Protein AF-A0A7S2TCV5-F1 (afdb_monomer_lite)

Sequence (121 aa):
YYITFEDLQPPTNDQDFLMKNNCEAPGGVCWKTAYGDLFLSWYQEMLVRHASNVAKKGAAMSQKLEARLRGKIAGIHWKHTTNGGPLAAMAAGYYYQNYQPIVSAFKANNLGLTFTCLEMF

pLDDT: mean 88.79, std 11.1, range [49.66, 98.38]

Foldseek 3Di:
DDQDPVNQDDDPDLCLQQPALCDPDDVSHNLPDPSNVVRLVVLLVVLLVVLLVVLVVCVVVCVVVVHAAADEDEDLPPCQPDPRHSSSCSVVSCNNVPCPSNVVSCVVSVHHYDYDDPVPD

Organism: Prorocentrum micans (NCBI:txid2945)

InterPro domains:
  IPR001554 Glycoside hydrolase, family 14 [PF01373] (14-120)
  IPR001554 Glycoside hydrolase, family 14 [PR00750] (31-50)
  IPR001554 Glycoside hydrolase, family 14 [PR00750] (67-83)
  IPR001554 Glycoside hydrolase, family 14 [PR00750] (85-96)
  IPR001554 Glycoside hydrolase, family 14 [PR00750] (99-121)
  IPR001554 Glycoside hydrolase, family 14 [PTHR31352] (30-120)
  IPR017853 Glycoside hydrolase superfamily [SSF51445] (27-120)

Radius of gyration: 17.5 Å; chains: 1; bounding box: 51×18×51 Å

Secondary structure (DSSP, 8-state):
-PPPSTT----S-HHHHHH---SSSTTS-GGGSHHHHHHHHHHHHHHHHHHHHHHHHHHHHHHHTT---EEEE----TTSSBTTBSHHHHHTT-GGG--HHHHHHHHHTT-EEEE--TT--

Structure (mmCIF, N/CA/C/O backbone):
data_AF-A0A7S2TCV5-F1
#
_entry.id   AF-A0A7S2TCV5-F1
#
loop_
_atom_site.group_PDB
_atom_site.id
_atom_site.type_symbol
_atom_site.label_atom_id
_atom_site.label_alt_id
_atom_site.label_comp_id
_atom_site.label_asym_id
_atom_site.label_entity_id
_atom_site.label_seq_id
_atom_site.pdbx_PDB_ins_code
_atom_site.Cartn_x
_atom_site.Cartn_y
_atom_site.Cartn_z
_atom_site.occupancy
_atom_site.B_iso_or_equiv
_atom_site.auth_seq_id
_atom_site.auth_comp_id
_atom_site.auth_asym_id
_atom_site.auth_atom_id
_atom_site.pdbx_PDB_model_num
ATOM 1 N N . TYR A 1 1 ? 29.387 -3.969 -15.793 1.00 55.59 1 TYR A N 1
ATOM 2 C CA . TYR A 1 1 ? 29.117 -2.902 -14.813 1.00 55.59 1 TYR A CA 1
ATOM 3 C C . TYR A 1 1 ? 28.267 -3.508 -13.712 1.00 55.59 1 TYR A C 1
ATOM 5 O O . TYR A 1 1 ? 27.304 -4.184 -14.047 1.00 55.59 1 TYR A O 1
ATOM 13 N N . TYR A 1 2 ? 28.654 -3.353 -12.445 1.00 66.56 2 TYR A N 1
ATOM 14 C CA . TYR A 1 2 ? 27.835 -3.768 -11.301 1.00 66.56 2 TYR A CA 1
ATOM 15 C C . TYR A 1 2 ? 27.128 -2.529 -10.751 1.00 66.56 2 TYR A C 1
ATOM 17 O O . TYR A 1 2 ? 27.747 -1.471 -10.692 1.00 66.56 2 TYR A O 1
ATOM 25 N N . ILE A 1 3 ? 25.850 -2.666 -10.409 1.00 72.56 3 ILE A N 1
ATOM 26 C CA . ILE A 1 3 ? 25.027 -1.609 -9.808 1.00 72.56 3 ILE A CA 1
ATOM 27 C C . ILE A 1 3 ? 25.276 -1.653 -8.294 1.00 72.56 3 ILE A C 1
ATOM 29 O O . ILE A 1 3 ? 25.215 -2.746 -7.721 1.00 72.56 3 ILE A O 1
ATOM 33 N N . THR A 1 4 ? 25.576 -0.523 -7.645 1.00 82.69 4 THR A N 1
ATOM 34 C CA . THR A 1 4 ? 25.680 -0.458 -6.175 1.00 82.69 4 THR A CA 1
ATOM 35 C C . THR A 1 4 ? 24.359 -0.024 -5.542 1.00 82.69 4 THR A C 1
ATOM 37 O O . THR A 1 4 ? 23.405 0.342 -6.227 1.00 82.69 4 THR A O 1
ATOM 40 N N . PHE A 1 5 ? 24.264 -0.096 -4.212 1.00 81.06 5 PHE A N 1
ATOM 41 C CA . PHE A 1 5 ? 23.054 0.332 -3.510 1.00 81.06 5 PHE A CA 1
ATOM 42 C C . PHE A 1 5 ? 22.814 1.842 -3.653 1.00 81.06 5 PHE A C 1
ATOM 44 O O . PHE A 1 5 ? 21.673 2.277 -3.754 1.00 81.06 5 PHE A O 1
ATOM 51 N N . GLU A 1 6 ? 23.880 2.637 -3.714 1.00 87.00 6 GLU A N 1
ATOM 52 C CA . GLU A 1 6 ? 23.829 4.092 -3.887 1.00 87.00 6 GLU A CA 1
ATOM 53 C C . GLU A 1 6 ? 23.265 4.499 -5.257 1.00 87.00 6 GLU A C 1
ATOM 55 O O . GLU A 1 6 ? 22.631 5.550 -5.383 1.00 87.00 6 GLU A O 1
ATOM 60 N N . ASP A 1 7 ? 23.434 3.637 -6.261 1.00 82.56 7 ASP A N 1
ATOM 61 C CA . ASP A 1 7 ? 22.891 3.835 -7.604 1.00 82.56 7 ASP A CA 1
ATOM 62 C C . ASP A 1 7 ? 21.369 3.593 -7.664 1.00 82.56 7 ASP A C 1
ATOM 64 O O . ASP A 1 7 ? 20.713 3.993 -8.630 1.00 82.56 7 ASP A O 1
ATOM 68 N N . LEU A 1 8 ? 20.773 2.949 -6.647 1.00 84.31 8 LEU A N 1
ATOM 69 C CA . LEU A 1 8 ? 19.332 2.703 -6.598 1.00 84.31 8 LEU A CA 1
ATOM 70 C C . LEU A 1 8 ? 18.582 3.981 -6.222 1.00 84.31 8 LEU A C 1
ATOM 72 O O . LEU A 1 8 ? 18.628 4.451 -5.087 1.00 84.31 8 LEU A O 1
ATOM 76 N N . GLN A 1 9 ? 17.818 4.502 -7.176 1.00 89.56 9 GLN A N 1
ATOM 77 C CA . GLN A 1 9 ? 16.957 5.666 -6.993 1.00 89.56 9 GLN A CA 1
ATOM 78 C C . GLN A 1 9 ? 15.510 5.324 -7.362 1.00 89.56 9 GLN A C 1
ATOM 80 O O . GLN A 1 9 ? 15.290 4.425 -8.180 1.00 89.56 9 GLN A O 1
ATOM 85 N N . PRO A 1 10 ? 14.506 6.015 -6.791 1.00 92.12 10 PRO A N 1
ATOM 86 C CA . PRO A 1 10 ? 13.137 5.963 -7.295 1.00 92.12 10 PRO A CA 1
ATOM 87 C C . PRO A 1 10 ? 13.059 6.352 -8.782 1.00 92.12 10 PRO A C 1
ATOM 89 O O . PRO A 1 10 ? 13.947 7.056 -9.273 1.00 92.12 10 PRO A O 1
ATOM 92 N N . PRO A 1 11 ? 11.993 5.957 -9.499 1.00 89.75 11 PRO A N 1
ATOM 93 C CA . PRO A 1 11 ? 11.819 6.342 -10.891 1.00 89.75 11 PRO A CA 1
ATOM 94 C C . PRO A 1 11 ? 11.825 7.867 -11.035 1.00 89.75 11 PRO A C 1
ATOM 96 O O . PRO A 1 11 ? 11.076 8.567 -10.356 1.00 89.75 11 PRO A O 1
ATOM 99 N N . THR A 1 12 ? 12.666 8.386 -11.926 1.00 87.50 12 THR A N 1
ATOM 100 C CA . THR A 1 12 ? 12.829 9.834 -12.145 1.00 87.50 12 THR A CA 1
ATOM 101 C C . THR A 1 12 ? 11.743 10.435 -13.037 1.00 87.50 12 THR A C 1
ATOM 103 O O . THR A 1 12 ? 11.572 11.652 -13.069 1.00 87.50 12 THR A O 1
ATOM 106 N N . ASN A 1 13 ? 11.002 9.592 -13.760 1.00 87.69 13 ASN A N 1
ATOM 107 C CA . ASN A 1 13 ? 9.879 9.972 -14.606 1.00 87.69 13 ASN A CA 1
ATOM 108 C C . ASN A 1 13 ? 8.773 8.917 -14.470 1.00 87.69 13 ASN A C 1
ATOM 110 O O . ASN A 1 13 ? 8.944 7.759 -14.853 1.00 87.69 13 ASN A O 1
ATOM 114 N N . ASP A 1 14 ? 7.645 9.319 -13.896 1.00 85.00 14 ASP A N 1
ATOM 115 C CA . ASP A 1 14 ? 6.495 8.460 -13.628 1.00 85.00 14 ASP A CA 1
ATOM 116 C C . ASP A 1 14 ? 5.780 8.036 -14.914 1.00 85.00 14 ASP A C 1
ATOM 118 O O . ASP A 1 14 ? 5.386 6.878 -15.046 1.00 85.00 14 ASP A O 1
ATOM 122 N N . GLN A 1 15 ? 5.655 8.938 -15.888 1.00 83.81 15 GLN A N 1
ATOM 123 C CA . GLN A 1 15 ? 5.049 8.629 -17.175 1.00 83.81 15 GLN A CA 1
ATOM 124 C C . GLN A 1 15 ? 5.859 7.574 -17.931 1.00 83.81 15 GLN A C 1
ATOM 126 O O . GLN A 1 15 ? 5.282 6.645 -18.488 1.00 83.81 15 GLN A O 1
ATOM 131 N N . ASP A 1 16 ? 7.183 7.656 -17.919 1.00 84.19 16 ASP A N 1
ATOM 132 C CA . ASP A 1 16 ? 8.024 6.648 -18.555 1.00 84.19 16 ASP A CA 1
ATOM 133 C C . ASP A 1 16 ? 7.948 5.319 -17.799 1.00 84.19 16 ASP A C 1
ATOM 135 O O . ASP A 1 16 ? 7.727 4.272 -18.403 1.00 84.19 16 ASP A O 1
ATOM 139 N N . PHE A 1 17 ? 8.009 5.371 -16.467 1.00 87.31 17 PHE A N 1
ATOM 140 C CA . PHE A 1 17 ? 7.946 4.187 -15.616 1.00 87.31 17 PHE A CA 1
ATOM 141 C C . PHE A 1 17 ? 6.617 3.416 -15.725 1.00 87.31 17 PHE A C 1
ATOM 143 O O . PHE A 1 17 ? 6.609 2.181 -15.774 1.00 87.31 17 PHE A O 1
ATOM 150 N N . LEU A 1 18 ? 5.494 4.141 -15.754 1.00 85.69 18 LEU A N 1
ATOM 151 C CA . LEU A 1 18 ? 4.141 3.581 -15.724 1.00 85.69 18 LEU A CA 1
ATOM 152 C C . LEU A 1 18 ? 3.536 3.369 -17.118 1.00 85.69 18 LEU A C 1
ATOM 154 O O . LEU A 1 18 ? 2.750 2.437 -17.289 1.00 85.69 18 LEU A O 1
ATOM 158 N N . MET A 1 19 ? 3.854 4.226 -18.095 1.00 77.69 19 MET A N 1
ATOM 159 C CA . MET A 1 19 ? 3.146 4.283 -19.384 1.00 77.69 19 MET A CA 1
ATOM 160 C C . MET A 1 19 ? 3.993 3.940 -20.609 1.00 77.69 19 MET A C 1
ATOM 162 O O . MET A 1 19 ? 3.406 3.516 -21.606 1.00 77.69 19 MET A O 1
ATOM 166 N N . LYS A 1 20 ? 5.311 4.190 -20.621 1.00 66.56 20 LYS A N 1
ATOM 167 C CA . LYS A 1 20 ? 6.090 4.079 -21.866 1.00 66.56 20 LYS A CA 1
ATOM 168 C C . LYS A 1 20 ? 6.763 2.726 -22.048 1.00 66.56 20 LYS A C 1
ATOM 170 O O . LYS A 1 20 ? 7.115 2.039 -21.098 1.00 66.56 20 LYS A O 1
ATOM 175 N N . ASN A 1 21 ? 6.960 2.418 -23.334 1.00 61.44 21 ASN A N 1
ATOM 176 C CA . ASN A 1 21 ? 7.615 1.221 -23.848 1.00 61.44 21 ASN A CA 1
ATOM 177 C C . ASN A 1 21 ? 9.142 1.382 -24.041 1.00 61.44 21 ASN A C 1
ATOM 179 O O . ASN A 1 21 ? 9.716 0.758 -24.930 1.00 61.44 21 ASN A O 1
ATOM 183 N N . ASN A 1 22 ? 9.791 2.294 -23.308 1.00 60.75 22 ASN A N 1
ATOM 184 C CA . ASN A 1 22 ? 11.173 2.731 -23.561 1.00 60.75 22 ASN A CA 1
ATOM 185 C C . ASN A 1 22 ? 12.223 2.086 -22.646 1.00 60.75 22 ASN A C 1
ATOM 187 O O . ASN A 1 22 ? 13.349 2.571 -22.570 1.00 60.75 22 ASN A O 1
ATOM 191 N N . CYS A 1 23 ? 11.881 0.993 -21.977 1.00 67.06 23 CYS A N 1
ATOM 192 C CA . CYS A 1 23 ? 12.829 0.179 -21.224 1.00 67.06 23 CYS A CA 1
ATOM 193 C C . CYS A 1 23 ? 13.023 -1.181 -21.885 1.00 67.06 23 CYS A C 1
ATOM 195 O O . CYS A 1 23 ? 12.136 -1.714 -22.549 1.00 67.06 23 CYS A O 1
ATOM 197 N N . GLU A 1 24 ? 14.199 -1.759 -21.652 1.00 61.22 24 GLU A N 1
ATOM 198 C CA . GLU A 1 24 ? 14.694 -3.000 -22.264 1.00 61.22 24 GLU A CA 1
ATOM 199 C C . GLU A 1 24 ? 13.901 -4.268 -21.866 1.00 61.22 24 GLU A C 1
ATOM 201 O O . GLU A 1 24 ? 14.289 -5.386 -22.201 1.00 61.22 24 GLU A O 1
ATOM 206 N N . ALA A 1 25 ? 12.783 -4.128 -21.146 1.00 58.88 25 ALA A N 1
ATOM 207 C CA . ALA A 1 25 ? 11.954 -5.244 -20.707 1.00 58.88 25 ALA A CA 1
ATOM 208 C C . ALA A 1 25 ? 11.112 -5.844 -21.849 1.00 58.88 25 ALA A C 1
ATOM 210 O O . ALA A 1 25 ? 10.607 -5.106 -22.702 1.00 58.88 25 ALA A O 1
ATOM 211 N N . PRO A 1 26 ? 10.837 -7.163 -21.829 1.00 49.66 26 PRO A N 1
ATOM 212 C CA . PRO A 1 26 ? 9.870 -7.777 -22.734 1.00 49.66 26 PRO A CA 1
ATOM 213 C C . PRO A 1 26 ? 8.494 -7.100 -22.613 1.00 49.66 26 PRO A C 1
ATOM 215 O O . PRO A 1 26 ? 7.878 -7.090 -21.548 1.00 49.66 26 PRO A O 1
ATOM 218 N N . GLY A 1 27 ? 8.012 -6.516 -23.713 1.00 60.03 27 GLY A N 1
ATOM 219 C CA . GLY A 1 27 ? 6.755 -5.759 -23.751 1.00 60.03 27 GLY A CA 1
ATOM 220 C C . GLY A 1 27 ? 6.886 -4.265 -23.433 1.00 60.03 27 GLY A C 1
ATOM 221 O O . GLY A 1 27 ? 5.867 -3.585 -23.418 1.00 60.03 27 GLY A O 1
ATOM 222 N N . GLY A 1 28 ? 8.102 -3.757 -23.203 1.00 65.88 28 GLY A N 1
ATOM 223 C CA . GLY A 1 28 ? 8.433 -2.332 -23.121 1.00 65.88 28 GLY A CA 1
ATOM 224 C C . GLY A 1 28 ? 8.135 -1.644 -21.788 1.00 65.88 28 GLY A C 1
ATOM 225 O O . GLY A 1 28 ? 8.590 -0.531 -21.594 1.00 65.88 28 GLY A O 1
ATOM 226 N N . VAL A 1 29 ? 7.415 -2.264 -20.854 1.00 76.06 29 VAL A N 1
ATOM 227 C CA . VAL A 1 29 ? 6.870 -1.565 -19.677 1.00 76.06 29 VAL A CA 1
ATOM 228 C C . VAL A 1 29 ? 7.789 -1.662 -18.451 1.00 76.06 29 VAL A C 1
ATOM 230 O O . VAL A 1 29 ? 8.097 -2.759 -17.983 1.00 76.06 29 VAL A O 1
ATOM 233 N N . CYS A 1 30 ? 8.178 -0.524 -17.868 1.00 83.94 30 CYS A N 1
ATOM 234 C CA . CYS A 1 30 ? 9.312 -0.478 -16.929 1.00 83.94 30 CYS A CA 1
ATOM 235 C C . CYS A 1 30 ? 8.986 -0.982 -15.534 1.00 83.94 30 CYS A C 1
ATOM 237 O O . CYS A 1 30 ? 9.831 -1.611 -14.894 1.00 83.94 30 CYS A O 1
ATOM 239 N N . TRP A 1 31 ? 7.747 -0.798 -15.085 1.00 87.12 31 TRP A N 1
ATOM 240 C CA . TRP A 1 31 ? 7.303 -1.347 -13.808 1.00 87.12 31 TRP A CA 1
ATOM 241 C C . TRP A 1 31 ? 7.281 -2.886 -13.769 1.00 87.12 31 TRP A C 1
ATOM 243 O O . TRP A 1 31 ? 7.243 -3.457 -12.685 1.00 87.12 31 TRP A O 1
ATOM 253 N N . LYS A 1 32 ? 7.345 -3.566 -14.927 1.00 86.44 32 LYS A N 1
ATOM 254 C CA . LYS A 1 32 ? 7.430 -5.037 -15.022 1.00 86.44 32 LYS A CA 1
ATOM 255 C C . LYS A 1 32 ? 8.860 -5.583 -14.936 1.00 86.44 32 LYS A C 1
ATO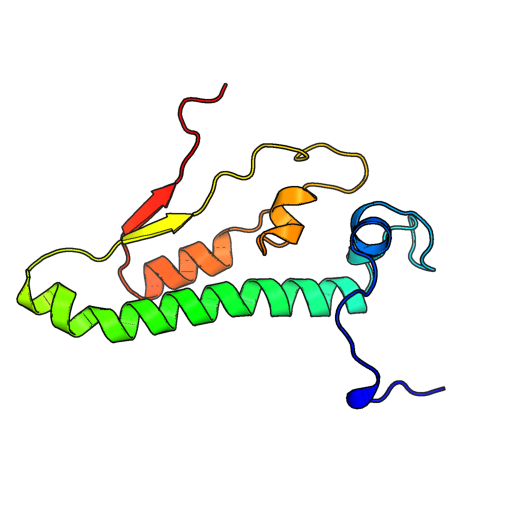M 257 O O . LYS A 1 32 ? 9.050 -6.796 -14.956 1.00 86.44 32 LYS A O 1
ATOM 262 N N . THR A 1 33 ? 9.869 -4.714 -14.892 1.00 87.88 33 THR A N 1
ATOM 263 C CA . THR A 1 33 ? 11.265 -5.121 -14.664 1.00 87.88 33 THR A CA 1
ATOM 264 C C . THR A 1 33 ? 11.470 -5.580 -13.218 1.00 87.88 33 THR A C 1
ATOM 266 O O . THR A 1 33 ? 10.682 -5.239 -12.339 1.00 87.88 33 THR A O 1
ATOM 269 N N . ALA A 1 34 ? 12.581 -6.271 -12.938 1.00 87.69 34 ALA A N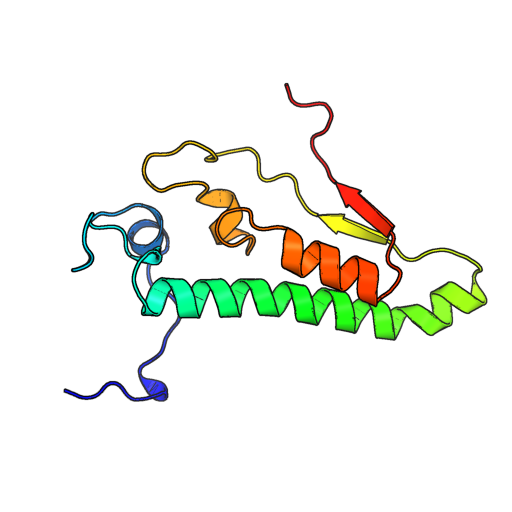 1
ATOM 270 C CA . ALA A 1 34 ? 12.978 -6.599 -11.563 1.00 87.69 34 ALA A CA 1
ATOM 271 C C . ALA A 1 34 ? 13.151 -5.345 -10.681 1.00 87.69 34 ALA A C 1
ATOM 273 O O . ALA A 1 34 ? 12.785 -5.354 -9.510 1.00 87.69 34 ALA A O 1
ATOM 274 N N . TYR A 1 35 ? 13.657 -4.247 -11.253 1.00 88.31 35 TYR A N 1
ATOM 275 C CA . TYR A 1 35 ? 13.719 -2.951 -10.573 1.00 88.31 35 TYR A CA 1
ATOM 276 C C . TYR A 1 35 ? 12.317 -2.408 -10.251 1.00 88.31 35 TYR A C 1
ATOM 278 O O . TYR A 1 35 ? 12.077 -1.937 -9.142 1.00 88.31 35 TYR A O 1
ATOM 286 N N . GLY A 1 36 ? 11.384 -2.493 -11.203 1.00 90.06 36 GLY A N 1
ATOM 287 C CA . GLY A 1 36 ? 10.011 -2.028 -11.026 1.00 90.06 36 GLY A CA 1
ATOM 288 C C . GLY A 1 36 ? 9.250 -2.800 -9.950 1.00 90.06 36 GLY A C 1
ATOM 289 O O . GLY A 1 36 ? 8.606 -2.178 -9.106 1.00 90.06 36 GLY A O 1
ATOM 290 N N . ASP A 1 37 ? 9.384 -4.127 -9.940 1.00 91.12 37 ASP A N 1
ATOM 291 C CA . ASP A 1 37 ? 8.820 -4.998 -8.903 1.00 91.12 37 ASP A CA 1
ATOM 292 C C . ASP A 1 37 ? 9.413 -4.689 -7.521 1.00 91.12 37 ASP A C 1
ATOM 294 O O . ASP A 1 37 ? 8.672 -4.485 -6.557 1.00 91.12 37 ASP A O 1
ATOM 298 N N . LEU A 1 38 ? 10.741 -4.539 -7.433 1.00 92.19 38 LEU A N 1
ATOM 299 C CA . LEU A 1 38 ? 11.427 -4.141 -6.202 1.00 92.19 38 LEU A CA 1
ATOM 300 C C . LEU A 1 38 ? 10.906 -2.795 -5.674 1.00 92.19 38 LEU A C 1
ATOM 302 O O . LEU A 1 38 ? 10.546 -2.684 -4.499 1.00 92.19 38 LEU A O 1
ATOM 306 N N . PHE A 1 39 ? 10.855 -1.776 -6.537 1.00 93.56 39 PHE A N 1
ATOM 307 C CA . PHE A 1 39 ? 10.420 -0.433 -6.165 1.00 93.56 39 PHE A CA 1
ATOM 308 C C . PHE A 1 39 ? 8.956 -0.415 -5.714 1.00 93.56 39 PHE A C 1
ATOM 310 O O . PHE A 1 39 ? 8.658 0.108 -4.642 1.00 93.56 39 PHE A O 1
ATOM 317 N N . LEU A 1 40 ? 8.040 -0.999 -6.494 1.00 94.94 40 LEU A N 1
ATOM 318 C CA . LEU A 1 40 ? 6.609 -0.978 -6.178 1.00 94.94 40 LEU A CA 1
ATOM 319 C C . LEU A 1 40 ? 6.265 -1.840 -4.959 1.00 94.94 40 LEU A C 1
ATOM 321 O O . LEU A 1 40 ? 5.408 -1.445 -4.166 1.00 94.94 40 LEU A O 1
ATOM 325 N N . SER A 1 41 ? 6.974 -2.953 -4.755 1.00 95.75 41 SER A N 1
ATOM 326 C CA . SER A 1 41 ? 6.859 -3.762 -3.538 1.00 95.75 41 SER A CA 1
ATOM 327 C C . SER A 1 41 ? 7.292 -2.977 -2.300 1.00 95.75 41 SER A C 1
ATOM 329 O O . SER A 1 41 ? 6.552 -2.916 -1.317 1.00 95.75 41 SER A O 1
ATOM 331 N N . TRP A 1 42 ? 8.454 -2.314 -2.350 1.00 96.31 42 TRP A N 1
ATOM 332 C CA . TRP A 1 42 ? 8.903 -1.426 -1.273 1.00 96.31 42 TRP A CA 1
ATOM 333 C C . TRP A 1 42 ? 7.906 -0.285 -1.030 1.00 96.31 42 TRP A C 1
ATOM 335 O O . TRP A 1 42 ? 7.557 0.005 0.116 1.00 96.31 42 TRP A O 1
ATOM 345 N N . TYR A 1 43 ? 7.406 0.333 -2.100 1.00 97.19 43 TYR A N 1
ATOM 346 C CA . TYR A 1 43 ? 6.496 1.469 -2.023 1.00 97.19 43 TYR A CA 1
ATOM 347 C C . TYR A 1 43 ? 5.165 1.099 -1.350 1.00 97.19 43 TYR A C 1
ATOM 349 O O . TYR A 1 43 ? 4.704 1.810 -0.454 1.00 97.19 43 TYR A O 1
ATOM 357 N N . GLN A 1 44 ? 4.585 -0.057 -1.692 1.00 97.88 44 GLN A N 1
ATOM 358 C CA . GLN A 1 44 ? 3.398 -0.576 -1.011 1.00 97.88 44 GLN A CA 1
ATOM 359 C C . GLN A 1 44 ? 3.685 -0.958 0.449 1.00 97.88 44 GLN A C 1
ATOM 361 O O . GLN A 1 44 ? 2.882 -0.665 1.341 1.00 97.88 44 GLN A O 1
ATOM 366 N N . GLU A 1 45 ? 4.825 -1.593 0.718 1.00 97.94 45 GLU A N 1
ATO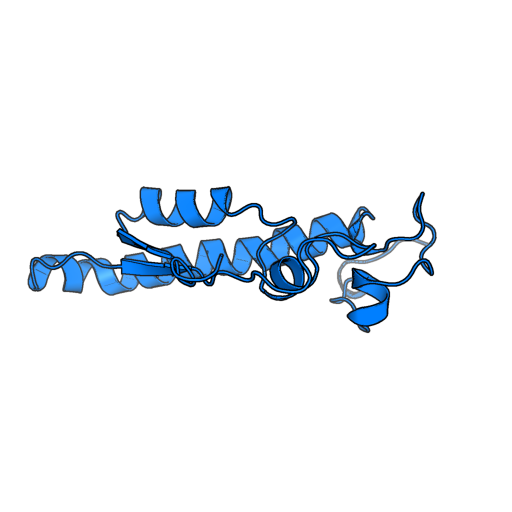M 367 C CA . GLU A 1 45 ? 5.225 -2.003 2.067 1.00 97.94 45 GLU A CA 1
ATOM 368 C C . GLU A 1 45 ? 5.328 -0.802 3.024 1.00 97.94 45 GLU A C 1
ATOM 370 O O . GLU A 1 45 ? 4.980 -0.906 4.204 1.00 97.94 45 GLU A O 1
ATOM 375 N N . MET A 1 46 ? 5.708 0.379 2.527 1.00 98.19 46 MET A N 1
ATOM 376 C CA . MET A 1 46 ? 5.691 1.604 3.332 1.00 98.19 46 MET A CA 1
ATOM 377 C C . MET A 1 46 ? 4.287 1.947 3.856 1.00 98.19 46 MET A C 1
ATOM 379 O O . MET A 1 46 ? 4.154 2.339 5.020 1.00 98.19 46 MET A O 1
ATOM 383 N N . LEU A 1 47 ? 3.229 1.733 3.063 1.00 97.94 47 LEU A N 1
ATOM 384 C CA . LEU A 1 47 ? 1.840 1.921 3.506 1.00 97.94 47 LEU A CA 1
ATOM 385 C C . LEU A 1 47 ? 1.416 0.862 4.534 1.00 97.94 47 LEU A C 1
ATOM 387 O O . LEU A 1 47 ? 0.767 1.191 5.529 1.00 97.94 47 LEU A O 1
ATOM 391 N N . VAL A 1 48 ? 1.814 -0.396 4.332 1.00 98.12 48 VAL A N 1
ATOM 392 C CA . VAL A 1 48 ? 1.547 -1.518 5.255 1.00 98.12 48 VAL A CA 1
ATOM 393 C C . VAL A 1 48 ? 2.169 -1.248 6.632 1.00 98.12 48 VAL A C 1
ATOM 395 O O . VAL A 1 48 ? 1.501 -1.358 7.673 1.00 98.12 48 VAL A O 1
ATOM 398 N N . ARG A 1 49 ? 3.436 -0.819 6.648 1.00 98.38 49 ARG A N 1
ATOM 399 C CA . ARG A 1 49 ? 4.160 -0.422 7.864 1.00 98.38 49 ARG A CA 1
ATOM 400 C C . ARG A 1 49 ? 3.524 0.788 8.523 1.00 98.38 49 ARG A C 1
ATOM 402 O O . ARG A 1 49 ? 3.346 0.794 9.741 1.00 98.38 49 ARG A O 1
ATOM 409 N N . HIS A 1 50 ? 3.151 1.795 7.736 1.00 97.69 50 HIS A N 1
ATOM 410 C CA . HIS A 1 50 ? 2.487 2.985 8.251 1.00 97.69 50 HIS A CA 1
ATOM 411 C C . HIS A 1 50 ? 1.167 2.639 8.953 1.00 97.69 50 HIS A C 1
ATOM 413 O O . HIS A 1 50 ? 0.979 3.030 10.106 1.00 97.69 50 HIS A O 1
ATOM 419 N N . ALA A 1 51 ? 0.300 1.843 8.316 1.00 97.12 51 ALA A N 1
ATOM 420 C CA . ALA A 1 51 ? -0.973 1.414 8.895 1.00 97.12 51 ALA A CA 1
ATOM 421 C C . ALA A 1 51 ? -0.776 0.693 10.239 1.00 97.12 51 ALA A C 1
ATOM 423 O O . ALA A 1 51 ? -1.441 1.018 11.225 1.00 97.12 51 ALA A O 1
ATOM 424 N N . SER A 1 52 ? 0.194 -0.223 10.307 1.00 97.50 52 SER A N 1
ATOM 425 C CA . SER A 1 52 ? 0.530 -0.935 11.547 1.00 97.50 52 SER A CA 1
ATOM 426 C C . SER A 1 52 ? 1.070 0.002 12.632 1.00 97.50 52 SER A C 1
ATOM 428 O O . SER A 1 52 ? 0.687 -0.097 13.797 1.00 97.50 52 SER A O 1
ATOM 430 N N . ASN A 1 53 ? 1.942 0.944 12.270 1.00 97.94 53 ASN A N 1
ATOM 431 C CA . ASN A 1 53 ? 2.534 1.889 13.216 1.00 97.94 53 ASN A CA 1
ATOM 432 C C . ASN A 1 53 ? 1.492 2.844 13.808 1.00 97.94 53 ASN A C 1
ATOM 434 O O . ASN A 1 53 ? 1.499 3.088 15.015 1.00 97.94 53 ASN A O 1
ATOM 438 N N . VAL A 1 54 ? 0.583 3.367 12.982 1.00 96.38 54 VAL A N 1
ATOM 439 C CA . VAL A 1 54 ? -0.510 4.233 13.447 1.00 96.38 54 VAL A CA 1
ATOM 440 C C . VAL A 1 54 ? -1.472 3.455 14.344 1.00 96.38 54 VAL A C 1
ATOM 442 O O . VAL A 1 54 ? -1.831 3.949 15.412 1.00 96.38 54 VAL A O 1
ATOM 445 N N . ALA A 1 55 ? -1.828 2.220 13.975 1.00 96.56 55 ALA A N 1
ATOM 446 C CA . ALA A 1 55 ? -2.703 1.377 14.786 1.00 96.56 55 ALA A CA 1
ATOM 447 C C . ALA A 1 55 ? -2.130 1.118 16.185 1.00 96.56 55 ALA A C 1
ATOM 449 O O . ALA A 1 55 ? -2.822 1.316 17.183 1.00 96.56 55 ALA A O 1
ATOM 450 N N . LYS A 1 56 ? -0.841 0.759 16.267 1.00 96.50 56 LYS A N 1
ATOM 451 C CA . LYS A 1 56 ? -0.140 0.548 17.542 1.00 96.50 56 LYS A CA 1
ATOM 452 C C . LYS A 1 56 ? -0.159 1.796 18.422 1.00 96.50 56 LYS A C 1
ATOM 454 O O . LYS A 1 56 ? -0.428 1.694 19.614 1.00 96.50 56 LYS A O 1
ATOM 459 N N . LYS A 1 57 ? 0.075 2.978 17.841 1.00 96.62 57 LYS A N 1
ATOM 460 C CA . LYS A 1 57 ? 0.028 4.254 18.576 1.00 96.62 57 LYS A CA 1
ATOM 461 C C . LYS A 1 57 ? -1.380 4.590 19.079 1.00 96.62 57 LYS A C 1
ATOM 463 O O . LYS A 1 57 ? -1.520 5.140 20.166 1.00 96.62 57 LYS A O 1
ATOM 468 N N . GLY A 1 58 ? -2.415 4.256 18.310 1.00 95.75 58 GLY A N 1
ATOM 469 C CA . GLY A 1 58 ? -3.809 4.507 18.677 1.00 95.75 58 GLY A CA 1
ATOM 470 C C . GLY A 1 58 ? -4.424 3.472 19.625 1.00 95.75 58 GLY A C 1
ATOM 471 O O . GLY A 1 58 ? -5.488 3.734 20.182 1.00 95.75 58 GLY A O 1
ATOM 472 N N . ALA A 1 59 ? -3.796 2.306 19.814 1.00 95.12 59 ALA A N 1
ATOM 473 C CA . ALA A 1 59 ? -4.401 1.161 20.500 1.00 95.12 59 ALA A CA 1
ATOM 474 C C . ALA A 1 59 ? -4.837 1.476 21.941 1.00 95.12 59 ALA A C 1
ATOM 476 O O . ALA A 1 59 ? -5.969 1.179 22.321 1.00 95.12 59 ALA A O 1
ATOM 477 N N . ALA A 1 60 ? -3.985 2.156 22.716 1.00 94.50 60 ALA A N 1
ATOM 478 C CA . ALA A 1 60 ? -4.313 2.553 24.087 1.00 94.50 60 ALA A CA 1
ATOM 479 C C . ALA A 1 60 ? -5.532 3.489 24.141 1.00 94.50 60 ALA A C 1
ATOM 481 O O . ALA A 1 60 ? -6.373 3.381 25.034 1.00 94.50 60 ALA A O 1
ATOM 482 N N . MET A 1 61 ? -5.661 4.385 23.156 1.00 95.00 61 MET A N 1
ATOM 483 C CA . MET A 1 61 ? -6.802 5.291 23.082 1.00 95.00 61 MET A CA 1
ATOM 484 C C . MET A 1 61 ? -8.080 4.567 22.651 1.00 95.00 61 MET A C 1
ATOM 486 O O . MET A 1 61 ? -9.139 4.806 23.222 1.00 95.00 61 MET A O 1
ATOM 490 N N . SER A 1 62 ? -7.972 3.646 21.693 1.00 94.69 62 SER A N 1
ATOM 491 C CA . SER A 1 62 ? -9.074 2.778 21.264 1.00 94.69 62 SER A CA 1
ATOM 492 C C . SER A 1 62 ? -9.688 2.027 22.444 1.00 94.69 62 SER A C 1
ATOM 494 O O . SER A 1 62 ? -10.906 2.015 22.596 1.00 94.69 62 SER A O 1
ATOM 496 N N . GLN A 1 63 ? -8.837 1.465 23.308 1.00 95.00 63 GLN A N 1
ATOM 497 C CA . GLN A 1 63 ? -9.268 0.750 24.504 1.00 95.00 63 GLN A CA 1
ATOM 498 C C . GLN A 1 63 ? -9.926 1.687 25.522 1.00 95.00 63 GLN A C 1
ATOM 500 O O . GLN A 1 63 ? -11.007 1.385 26.011 1.00 95.00 63 GLN A O 1
ATOM 505 N N . LYS A 1 64 ? -9.312 2.842 25.813 1.00 97.12 64 LYS A N 1
ATOM 506 C CA . LYS A 1 64 ? -9.848 3.809 26.786 1.00 97.12 64 LYS A CA 1
ATOM 507 C C . LYS A 1 64 ? -11.187 4.429 26.357 1.00 97.12 64 LYS A C 1
ATOM 509 O O . LYS A 1 64 ? -11.969 4.801 27.222 1.00 97.12 64 LYS A O 1
ATOM 514 N N . LEU A 1 65 ? -11.434 4.578 25.055 1.00 96.69 65 LEU A N 1
ATOM 515 C CA . LEU A 1 65 ? -12.693 5.118 24.522 1.00 96.69 65 LEU A CA 1
ATOM 516 C C . LEU A 1 65 ? -13.735 4.040 24.202 1.00 96.69 65 LEU A C 1
ATOM 518 O O . LEU A 1 65 ? -14.798 4.389 23.699 1.00 96.69 65 LEU A O 1
ATOM 522 N N . GLU A 1 66 ? -13.419 2.755 24.405 1.00 95.94 66 GLU A N 1
ATOM 523 C CA . GLU A 1 66 ? -14.254 1.621 23.972 1.00 95.94 66 GLU A CA 1
ATOM 524 C C . GLU A 1 66 ? -14.693 1.731 22.495 1.00 95.94 66 GLU A C 1
ATOM 526 O O . GLU A 1 66 ? -15.762 1.282 22.083 1.00 95.94 66 GLU A O 1
ATOM 531 N N . ALA A 1 67 ? -13.839 2.339 21.666 1.00 94.69 67 ALA A N 1
ATOM 532 C CA . ALA A 1 67 ? -14.139 2.685 20.285 1.00 94.69 67 ALA A CA 1
ATOM 533 C C . ALA A 1 67 ? -13.145 2.016 19.338 1.00 94.69 67 ALA A C 1
ATOM 535 O O . ALA A 1 67 ? -11.931 2.075 19.537 1.00 94.69 67 ALA A O 1
ATOM 536 N N . ARG A 1 68 ? -13.648 1.402 18.261 1.00 93.81 68 ARG A N 1
ATOM 537 C CA . ARG A 1 68 ? -12.815 0.702 17.274 1.00 93.81 68 ARG A CA 1
ATOM 538 C C . ARG A 1 68 ? -12.090 1.681 16.350 1.00 93.81 68 ARG A C 1
ATOM 540 O O . ARG A 1 68 ? -12.733 2.473 15.662 1.00 93.81 68 ARG A O 1
ATOM 547 N N . LEU A 1 69 ? -10.767 1.547 16.241 1.00 96.56 69 LEU A N 1
ATOM 548 C CA . LEU A 1 69 ? -9.985 2.255 15.223 1.00 96.56 69 LEU A CA 1
ATOM 549 C C . LEU A 1 69 ? -10.339 1.775 13.821 1.00 96.56 69 LEU A C 1
ATOM 551 O O . LEU A 1 69 ? -10.513 0.579 13.576 1.00 96.56 69 LEU A O 1
ATOM 555 N N . ARG A 1 70 ? -10.404 2.714 12.880 1.00 96.75 70 ARG A N 1
ATOM 556 C CA . ARG A 1 70 ? -10.660 2.428 11.471 1.00 96.75 70 ARG A CA 1
ATOM 557 C C . ARG A 1 70 ? -9.668 3.164 10.590 1.00 96.75 70 ARG A C 1
ATOM 559 O O . ARG A 1 70 ? -9.306 4.298 10.885 1.00 96.75 70 ARG A O 1
ATOM 566 N N . GLY A 1 71 ? -9.273 2.526 9.498 1.00 97.00 71 GLY A N 1
ATOM 567 C CA . GLY A 1 71 ? -8.554 3.170 8.405 1.00 97.00 71 GLY A CA 1
ATOM 568 C C . GLY A 1 71 ? -9.422 3.242 7.152 1.00 97.00 71 GLY A C 1
ATOM 569 O O . GLY A 1 71 ? -10.389 2.487 7.002 1.00 97.00 71 GLY A O 1
ATOM 570 N N . LYS A 1 72 ? -9.064 4.149 6.246 1.00 97.88 72 LYS A N 1
ATOM 571 C CA . LYS A 1 72 ? -9.716 4.297 4.944 1.00 97.88 72 LYS A CA 1
ATOM 572 C C . LYS A 1 72 ? -8.752 3.876 3.839 1.00 97.88 72 LYS A C 1
ATOM 574 O O . LYS A 1 72 ? -7.587 4.261 3.877 1.00 97.88 72 LYS A O 1
ATOM 579 N N . ILE A 1 73 ? -9.243 3.106 2.874 1.00 96.94 73 ILE A N 1
ATOM 580 C CA . ILE A 1 73 ? -8.542 2.798 1.624 1.00 96.94 73 ILE A CA 1
ATOM 581 C C . ILE A 1 73 ? -9.285 3.521 0.501 1.00 96.94 73 ILE A C 1
ATOM 583 O O . ILE A 1 73 ? -10.512 3.443 0.425 1.00 96.94 73 ILE A O 1
ATOM 587 N N . ALA A 1 74 ? -8.548 4.246 -0.339 1.00 96.38 74 ALA A N 1
ATOM 588 C CA . ALA A 1 74 ? -9.129 4.984 -1.449 1.00 96.38 74 ALA A CA 1
ATOM 589 C C . ALA A 1 74 ? -9.502 4.040 -2.604 1.00 96.38 74 ALA A C 1
ATOM 591 O O . ALA A 1 74 ? -8.703 3.193 -3.015 1.00 96.38 74 ALA A O 1
ATOM 592 N N . GLY A 1 75 ? -10.699 4.229 -3.157 1.00 94.31 75 GLY A N 1
ATOM 593 C CA . GLY A 1 75 ? -11.127 3.620 -4.415 1.00 94.31 75 GLY A CA 1
ATOM 594 C C . GLY A 1 75 ? -10.531 4.360 -5.609 1.00 94.31 75 GLY A C 1
ATOM 595 O O . GLY A 1 75 ? -11.130 5.297 -6.127 1.00 94.31 75 GLY A O 1
ATOM 596 N N . ILE A 1 76 ? -9.338 3.959 -6.051 1.00 94.38 76 ILE A N 1
ATOM 597 C CA . ILE A 1 76 ? -8.677 4.560 -7.219 1.00 94.38 76 ILE A CA 1
ATOM 598 C C . ILE A 1 76 ? -9.246 3.932 -8.497 1.00 94.38 76 ILE A C 1
ATOM 600 O O . ILE A 1 76 ? -8.682 2.995 -9.057 1.00 94.38 76 ILE A O 1
ATOM 604 N N . HIS A 1 77 ? -10.414 4.417 -8.917 1.00 91.50 77 HIS A N 1
ATOM 605 C CA . HIS A 1 77 ? -11.202 3.814 -9.998 1.00 91.50 77 HIS A CA 1
ATOM 606 C C . HIS A 1 77 ? -10.833 4.328 -11.405 1.00 91.50 77 HIS A C 1
ATOM 608 O O . HIS A 1 77 ? -11.163 3.694 -12.407 1.00 91.50 77 HIS A O 1
ATOM 614 N N . TRP A 1 78 ? -10.150 5.473 -11.523 1.00 92.12 78 TRP A N 1
ATOM 615 C CA . TRP A 1 78 ? -9.718 6.006 -12.820 1.00 92.12 78 TRP A CA 1
ATOM 616 C C . TRP A 1 78 ? -8.418 5.347 -13.294 1.00 92.12 78 TRP A C 1
ATOM 618 O O . TRP A 1 78 ? -7.616 4.862 -12.500 1.00 92.12 78 TRP A O 1
ATOM 628 N N . LYS A 1 79 ? -8.189 5.344 -14.617 1.00 88.81 79 LYS A N 1
ATOM 629 C CA . LYS A 1 79 ? -7.006 4.725 -15.259 1.00 88.81 79 LYS A CA 1
ATOM 630 C C . LYS A 1 79 ? -6.808 3.244 -14.872 1.00 88.81 79 LYS A C 1
ATOM 632 O O . LYS A 1 79 ? -5.684 2.754 -14.83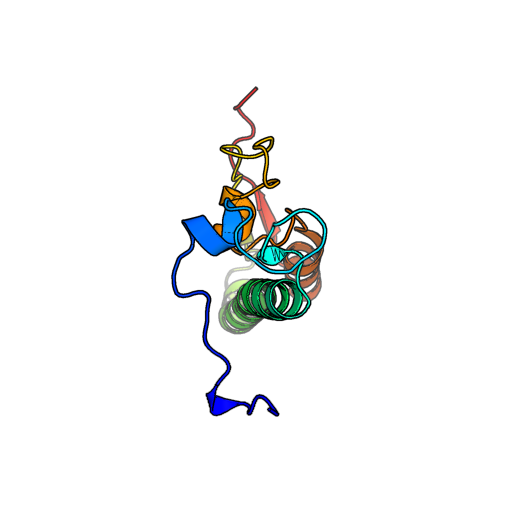1 1.00 88.81 79 LYS A O 1
ATOM 637 N N . HIS A 1 80 ? -7.907 2.538 -14.605 1.00 83.81 80 HIS A N 1
ATOM 638 C CA . HIS A 1 80 ? -7.914 1.128 -14.207 1.00 83.81 80 HIS A CA 1
ATOM 639 C C . HIS A 1 80 ? -7.580 0.178 -15.373 1.00 83.81 80 HIS A C 1
ATOM 641 O O . HIS A 1 80 ? -6.813 -0.765 -15.205 1.00 83.81 80 HIS A O 1
ATOM 647 N N . THR A 1 81 ? -8.123 0.448 -16.565 1.00 79.69 81 THR A N 1
ATOM 648 C CA . THR A 1 81 ? -8.024 -0.407 -17.767 1.00 79.69 81 THR A CA 1
ATOM 649 C C . THR A 1 81 ? -7.115 0.166 -18.859 1.00 79.69 81 THR A C 1
ATOM 651 O O . THR A 1 81 ? -7.239 -0.181 -20.031 1.00 79.69 81 THR A O 1
ATOM 654 N N . THR A 1 82 ? -6.204 1.079 -18.516 1.00 72.38 82 THR A N 1
ATOM 655 C CA . THR A 1 82 ? -5.288 1.672 -19.505 1.00 72.38 82 THR A CA 1
ATOM 656 C C . THR A 1 82 ? -4.243 0.67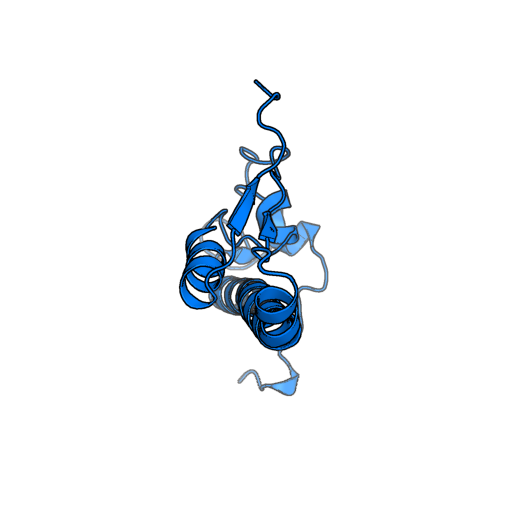7 -20.022 1.00 72.38 82 THR A C 1
ATOM 658 O O . THR A 1 82 ? -3.920 -0.289 -19.335 1.00 72.38 82 THR A O 1
ATOM 661 N N . ASN A 1 83 ? -3.645 0.954 -21.193 1.00 68.31 83 ASN A N 1
ATOM 662 C CA . ASN A 1 83 ? -2.646 0.108 -21.886 1.00 68.31 83 ASN A CA 1
ATOM 663 C C . ASN A 1 83 ? -1.340 -0.191 -21.103 1.00 68.31 83 ASN A C 1
ATOM 665 O O . ASN A 1 83 ? -0.436 -0.816 -21.646 1.00 68.31 83 ASN A O 1
ATOM 669 N N . GLY A 1 84 ? -1.237 0.201 -19.831 1.00 66.69 84 GLY A N 1
ATOM 670 C CA . GLY A 1 84 ? -0.135 -0.130 -18.922 1.00 66.69 84 GLY A CA 1
ATOM 671 C C . GLY A 1 84 ? -0.581 -0.800 -17.616 1.00 66.69 84 GLY A C 1
ATOM 672 O O . GLY A 1 84 ? 0.252 -1.007 -16.740 1.00 66.69 84 GLY A O 1
ATOM 673 N N . GLY A 1 85 ? -1.866 -1.148 -17.464 1.00 77.25 85 GLY A N 1
ATOM 674 C CA . GLY A 1 85 ? -2.446 -1.662 -16.219 1.00 77.25 85 GLY A CA 1
ATOM 675 C C . GLY A 1 85 ? -3.128 -0.572 -15.374 1.00 77.25 85 GLY A C 1
ATOM 676 O O . GLY A 1 85 ? -3.498 0.476 -15.912 1.00 77.25 85 GLY A O 1
ATOM 677 N N . PRO A 1 86 ? -3.313 -0.804 -14.061 1.00 87.19 86 PRO A N 1
ATOM 678 C CA . PRO A 1 86 ? -4.022 0.109 -13.164 1.00 87.19 86 PRO A CA 1
ATOM 679 C C . PRO A 1 86 ? -3.107 1.201 -12.605 1.00 87.19 86 PRO A C 1
ATOM 681 O O . PRO A 1 86 ? -2.712 1.205 -11.437 1.00 87.19 86 PRO A O 1
ATOM 684 N N . LEU A 1 87 ? -2.733 2.131 -13.473 1.00 88.94 87 LEU A N 1
ATOM 685 C CA . LEU A 1 87 ? -1.602 3.030 -13.244 1.00 88.94 87 LEU A CA 1
ATOM 686 C C . LEU A 1 87 ? -1.804 3.979 -12.070 1.00 88.94 87 LEU A C 1
ATOM 688 O O . LEU A 1 87 ? -0.891 4.174 -11.272 1.00 88.94 87 LEU A O 1
ATOM 692 N N . ALA A 1 88 ? -3.009 4.534 -11.936 1.00 91.50 88 ALA A N 1
ATOM 693 C CA . ALA A 1 88 ? -3.319 5.436 -10.835 1.00 91.50 88 ALA A CA 1
ATOM 694 C C . ALA A 1 88 ? -3.250 4.716 -9.479 1.00 91.50 88 ALA A C 1
ATOM 696 O O . ALA A 1 88 ? -2.758 5.284 -8.509 1.00 91.50 88 ALA A O 1
ATOM 697 N N . ALA A 1 89 ? -3.688 3.454 -9.413 1.00 93.69 89 ALA A N 1
ATOM 698 C CA . ALA A 1 89 ? -3.603 2.659 -8.193 1.00 93.69 89 ALA A CA 1
ATOM 699 C C . ALA A 1 89 ? -2.141 2.355 -7.827 1.00 93.69 89 ALA A C 1
ATOM 701 O O . ALA A 1 89 ? -1.766 2.484 -6.664 1.00 93.69 89 ALA A O 1
ATOM 702 N N . MET A 1 90 ? -1.295 2.040 -8.814 1.00 92.62 90 MET A N 1
ATOM 703 C CA . MET A 1 90 ? 0.140 1.821 -8.586 1.00 92.62 90 MET A CA 1
ATOM 704 C C . MET A 1 90 ? 0.854 3.091 -8.115 1.00 92.62 90 MET A C 1
ATOM 706 O O . MET A 1 90 ? 1.609 3.032 -7.148 1.00 92.62 90 MET A O 1
ATOM 710 N N . ALA A 1 91 ? 0.558 4.243 -8.725 1.00 92.81 91 ALA A N 1
ATOM 711 C CA . ALA A 1 91 ? 1.071 5.538 -8.277 1.00 92.81 91 ALA A CA 1
ATOM 712 C C . ALA A 1 91 ? 0.604 5.898 -6.853 1.00 92.81 91 ALA A C 1
ATOM 714 O O . ALA A 1 91 ? 1.327 6.555 -6.114 1.00 92.81 91 ALA A O 1
ATOM 715 N N . ALA A 1 92 ? -0.579 5.429 -6.442 1.00 95.31 92 ALA A N 1
ATOM 716 C CA . ALA A 1 92 ? -1.094 5.587 -5.081 1.00 95.31 92 ALA A CA 1
ATOM 717 C C . ALA A 1 92 ? -0.508 4.580 -4.065 1.00 95.31 92 ALA A C 1
ATOM 719 O O . ALA A 1 92 ? -0.861 4.630 -2.887 1.00 95.31 92 ALA A O 1
ATOM 720 N N . GLY A 1 93 ? 0.362 3.659 -4.497 1.00 95.69 93 GLY A N 1
ATOM 721 C CA . GLY A 1 93 ? 0.982 2.641 -3.642 1.00 95.69 93 GLY A CA 1
ATOM 722 C C . GLY A 1 93 ? 0.202 1.328 -3.525 1.00 95.69 93 GLY A C 1
ATOM 723 O O . GLY A 1 93 ? 0.535 0.487 -2.692 1.00 95.69 93 GLY A O 1
ATOM 724 N N . TYR A 1 94 ? -0.823 1.115 -4.355 1.00 95.00 94 TYR A N 1
ATOM 725 C CA . TYR A 1 94 ? -1.532 -0.161 -4.480 1.00 95.00 94 TYR A CA 1
ATOM 726 C C . TYR A 1 94 ? -0.937 -0.955 -5.647 1.00 95.00 94 TYR A C 1
ATOM 728 O O . TYR A 1 94 ? -1.445 -0.904 -6.773 1.00 95.00 94 TYR A O 1
ATOM 736 N N . TYR A 1 95 ? 0.170 -1.663 -5.394 1.00 93.19 95 TYR A N 1
ATOM 737 C CA . TYR A 1 95 ? 0.895 -2.376 -6.445 1.00 93.19 95 TYR A CA 1
ATOM 738 C C . TYR A 1 95 ? -0.024 -3.385 -7.141 1.00 93.19 95 TYR A C 1
ATOM 740 O O . TYR A 1 95 ? -0.600 -4.263 -6.504 1.00 93.19 95 TYR A O 1
ATOM 748 N N . TYR A 1 96 ? -0.222 -3.201 -8.448 1.00 86.88 96 TYR A N 1
ATOM 749 C CA . TYR A 1 96 ? -1.139 -3.982 -9.277 1.00 86.88 96 TYR A CA 1
ATOM 750 C C . TYR A 1 96 ? -2.560 -4.138 -8.688 1.00 86.88 96 TYR A C 1
ATOM 752 O O . TYR A 1 96 ? -3.216 -5.155 -8.889 1.00 86.88 96 TYR A O 1
ATOM 760 N N . GLN A 1 97 ? -3.047 -3.136 -7.940 1.00 84.56 97 GLN A N 1
ATOM 761 C CA . GLN A 1 97 ? -4.319 -3.199 -7.191 1.00 84.56 97 GLN A CA 1
ATOM 762 C C . GLN A 1 97 ? -4.406 -4.350 -6.188 1.00 84.56 97 GLN A C 1
ATOM 764 O O . GLN A 1 97 ? -5.490 -4.779 -5.786 1.00 84.56 97 GLN A O 1
ATOM 769 N N . ASN A 1 98 ? -3.262 -4.853 -5.747 1.00 91.50 98 ASN A N 1
ATOM 770 C CA . ASN A 1 98 ? -3.213 -5.840 -4.701 1.00 91.50 98 ASN A CA 1
ATOM 771 C C . ASN A 1 98 ? -3.429 -5.159 -3.347 1.00 91.50 98 ASN A C 1
ATOM 773 O O . ASN A 1 98 ? -2.494 -4.699 -2.698 1.00 91.50 98 ASN A O 1
ATOM 777 N N . TYR A 1 99 ? -4.676 -5.111 -2.891 1.00 94.19 99 TYR A N 1
ATOM 778 C CA . TYR A 1 99 ? -5.013 -4.582 -1.568 1.00 94.19 99 TYR A CA 1
ATOM 779 C C . TYR A 1 99 ? -4.715 -5.566 -0.429 1.00 94.19 99 TYR A C 1
ATOM 781 O O . TYR A 1 99 ? -4.740 -5.170 0.739 1.00 94.19 99 TYR A O 1
ATOM 789 N N . GLN A 1 100 ? -4.425 -6.836 -0.734 1.00 95.94 100 GLN A N 1
ATOM 790 C CA . GLN A 1 100 ? -4.314 -7.900 0.264 1.00 95.94 100 GLN A CA 1
ATOM 791 C C . GLN A 1 100 ? -3.278 -7.605 1.365 1.00 95.94 100 GLN A C 1
ATOM 793 O O . GLN A 1 100 ? -3.633 -7.810 2.531 1.00 95.94 100 GLN A O 1
ATOM 798 N N . PRO A 1 101 ? -2.072 -7.064 1.086 1.00 96.69 101 PRO A N 1
ATOM 799 C CA . PRO A 1 101 ? -1.100 -6.762 2.138 1.00 96.69 101 PRO A CA 1
ATOM 800 C C . PRO A 1 101 ? -1.606 -5.703 3.123 1.00 96.69 101 PRO A C 1
ATOM 802 O O . PRO A 1 101 ? -1.486 -5.855 4.340 1.00 96.69 101 PRO A O 1
ATOM 805 N N . ILE A 1 102 ? -2.258 -4.655 2.610 1.00 96.56 102 ILE A N 1
ATOM 806 C CA . ILE A 1 102 ? -2.804 -3.571 3.434 1.00 96.56 102 ILE A CA 1
ATOM 807 C C . ILE A 1 102 ? -3.995 -4.087 4.248 1.00 96.56 102 ILE A C 1
ATOM 809 O O . ILE A 1 102 ? -4.056 -3.869 5.456 1.00 96.56 102 ILE A O 1
ATOM 813 N N . VAL A 1 103 ? -4.909 -4.841 3.631 1.00 97.19 103 VAL A N 1
ATOM 814 C CA . VAL A 1 103 ? -6.042 -5.468 4.337 1.00 97.19 103 VAL A CA 1
ATOM 815 C C . VAL A 1 103 ? -5.550 -6.437 5.421 1.00 97.19 103 VAL A C 1
ATOM 817 O O . VAL A 1 103 ? -6.108 -6.480 6.519 1.00 97.19 103 VAL A O 1
ATOM 820 N N . SER A 1 104 ? -4.467 -7.172 5.159 1.00 97.50 104 SER A N 1
ATOM 821 C CA . SER A 1 10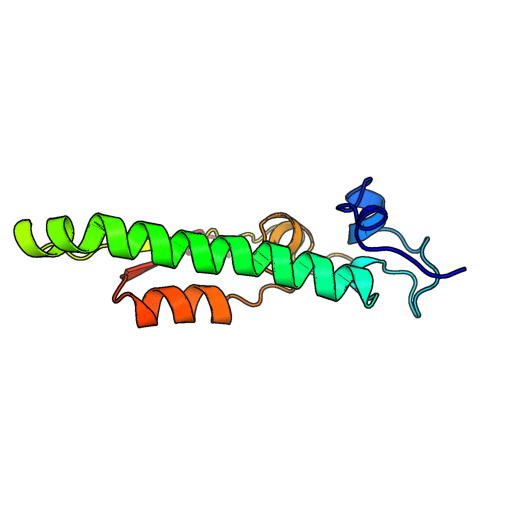4 ? -3.844 -8.074 6.132 1.00 97.50 104 SER A CA 1
ATOM 822 C C . SER A 1 104 ? -3.252 -7.312 7.316 1.00 97.50 104 SER A C 1
ATOM 824 O O . SER A 1 104 ? -3.457 -7.725 8.457 1.00 97.50 104 SER A O 1
ATOM 826 N N . ALA A 1 105 ? -2.610 -6.162 7.087 1.00 97.06 105 ALA A N 1
ATOM 827 C CA . ALA A 1 105 ? -2.165 -5.286 8.171 1.00 97.06 105 ALA A CA 1
ATOM 828 C C . ALA A 1 105 ? -3.338 -4.744 8.997 1.00 97.06 105 ALA A C 1
ATOM 830 O O . ALA A 1 105 ? -3.256 -4.700 10.225 1.00 97.06 105 ALA A O 1
ATOM 831 N N . PHE A 1 106 ? -4.458 -4.386 8.366 1.00 97.75 106 PHE A N 1
ATOM 832 C CA . PHE A 1 106 ? -5.659 -3.972 9.095 1.00 97.75 106 PHE A CA 1
ATOM 833 C C . PHE A 1 106 ? -6.179 -5.097 9.992 1.00 97.75 106 PHE A C 1
ATOM 835 O O . PHE A 1 106 ? -6.443 -4.864 11.172 1.00 97.75 106 PHE A O 1
ATOM 842 N N . LYS A 1 107 ? -6.260 -6.325 9.463 1.00 97.62 107 LYS A N 1
ATOM 843 C CA . LYS A 1 107 ? -6.657 -7.514 10.229 1.00 97.62 107 LYS A CA 1
ATOM 844 C C . LYS A 1 107 ? -5.712 -7.769 11.406 1.00 97.62 107 LYS A C 1
ATOM 846 O O . LYS A 1 107 ? -6.184 -7.937 12.526 1.00 97.62 107 LYS A O 1
ATOM 851 N N . ALA A 1 108 ? -4.400 -7.756 11.167 1.00 97.31 108 ALA A N 1
ATOM 852 C CA . ALA A 1 108 ? -3.383 -8.008 12.188 1.00 97.31 108 ALA A CA 1
ATOM 853 C C . ALA A 1 108 ? -3.413 -6.984 13.336 1.00 97.31 108 ALA A C 1
ATOM 855 O O . ALA A 1 108 ? -3.067 -7.320 14.464 1.00 97.31 108 ALA A O 1
ATOM 856 N N . ASN A 1 109 ? -3.858 -5.753 13.066 1.00 96.31 109 ASN A N 1
ATOM 857 C CA . ASN A 1 109 ? -3.953 -4.683 14.060 1.00 96.31 109 ASN A CA 1
ATOM 858 C C . ASN A 1 109 ? -5.397 -4.412 14.537 1.00 96.31 109 ASN A C 1
ATOM 860 O O . ASN A 1 109 ? -5.657 -3.365 15.127 1.00 96.31 109 ASN A O 1
ATOM 864 N N . ASN A 1 110 ? -6.345 -5.321 14.271 1.00 95.19 110 ASN A N 1
ATOM 865 C CA . ASN A 1 110 ? -7.763 -5.188 14.639 1.00 95.19 110 ASN A CA 1
ATOM 866 C C . ASN A 1 110 ? -8.428 -3.867 14.180 1.00 95.19 110 ASN A C 1
ATOM 868 O O . ASN A 1 110 ? -9.346 -3.338 14.814 1.00 95.19 110 ASN A O 1
ATOM 872 N N . LEU A 1 111 ? -7.992 -3.323 13.044 1.00 97.38 111 LEU A N 1
ATOM 873 C CA . LEU A 1 111 ? -8.604 -2.136 12.459 1.00 97.38 111 LEU A CA 1
ATOM 874 C C . LEU A 1 111 ? -9.931 -2.492 11.783 1.00 97.38 111 LEU A C 1
ATOM 876 O O . LEU A 1 111 ? -10.124 -3.589 11.256 1.00 97.38 111 LEU A O 1
ATOM 880 N N . GLY A 1 112 ? -10.884 -1.565 11.797 1.00 97.25 112 GLY A N 1
ATOM 881 C CA . GLY A 1 112 ? -11.969 -1.564 10.819 1.00 97.25 112 GLY A CA 1
ATOM 882 C C . GLY A 1 112 ? -11.492 -0.959 9.499 1.00 97.25 112 GLY A C 1
ATOM 883 O O . GLY A 1 112 ? -10.642 -0.068 9.483 1.00 97.25 112 GLY A O 1
ATOM 884 N N . LEU A 1 113 ? -12.048 -1.435 8.392 1.00 97.00 113 LEU A N 1
ATOM 885 C CA . LEU A 1 113 ? -11.741 -0.940 7.055 1.00 97.00 113 LEU A CA 1
ATOM 886 C C . LEU A 1 113 ? -12.947 -0.194 6.493 1.00 97.00 113 LEU A C 1
ATOM 888 O O . LEU A 1 113 ? -14.083 -0.654 6.607 1.00 97.00 113 LEU A O 1
ATOM 892 N N . THR A 1 114 ? -12.686 0.954 5.883 1.00 97.75 114 THR A N 1
ATOM 893 C CA . THR A 1 114 ? -13.660 1.705 5.094 1.00 97.75 114 THR A CA 1
ATOM 894 C C . THR A 1 114 ? -13.100 1.890 3.692 1.00 97.75 114 THR A C 1
ATOM 896 O O . THR A 1 114 ? -11.967 2.341 3.534 1.00 97.75 114 THR A O 1
ATOM 899 N N . PHE A 1 115 ? -13.897 1.546 2.687 1.00 96.38 115 PHE A N 1
ATOM 900 C CA . PHE A 1 115 ? -13.584 1.764 1.279 1.00 96.38 115 PHE A CA 1
ATOM 901 C C . PHE A 1 115 ? -14.505 2.852 0.716 1.00 96.38 115 PHE A C 1
ATOM 903 O O . PHE A 1 115 ? -15.618 3.027 1.217 1.00 96.38 115 PHE A O 1
ATOM 910 N N . THR A 1 116 ? -14.032 3.611 -0.269 1.00 96.06 116 THR A N 1
ATOM 911 C CA . THR A 1 116 ? -14.777 4.723 -0.887 1.00 96.06 116 THR A CA 1
ATOM 912 C C . THR A 1 116 ? -15.296 4.346 -2.279 1.00 96.06 116 THR A C 1
ATOM 914 O O . THR A 1 116 ? -14.920 3.300 -2.800 1.00 96.06 116 THR A O 1
ATOM 917 N N . CYS A 1 117 ? -16.111 5.216 -2.891 1.00 95.25 117 CYS A N 1
ATOM 918 C CA . CYS A 1 117 ? -16.594 5.086 -4.276 1.00 95.25 117 CYS A CA 1
ATOM 919 C C . CYS A 1 117 ? -17.591 3.933 -4.505 1.00 95.25 117 CYS A C 1
ATOM 921 O O . CYS A 1 117 ? -17.626 3.351 -5.584 1.00 95.25 117 CYS A O 1
ATOM 923 N N . LEU A 1 118 ? -18.398 3.585 -3.495 1.00 93.75 118 LEU A N 1
ATOM 924 C CA . LEU A 1 118 ? -19.419 2.528 -3.606 1.00 93.75 118 LEU A CA 1
ATOM 925 C C . LEU A 1 118 ? -20.609 2.943 -4.485 1.00 93.75 118 LEU A C 1
ATOM 927 O O . LEU A 1 118 ? -21.353 2.096 -4.966 1.00 93.75 118 LEU A O 1
ATOM 931 N N . GLU A 1 119 ? -20.800 4.244 -4.661 1.00 95.69 119 GLU A N 1
ATOM 932 C CA . GLU A 1 119 ? -21.855 4.864 -5.455 1.00 95.69 119 GLU A CA 1
ATOM 933 C C . GLU A 1 119 ? -21.512 4.994 -6.944 1.00 95.69 119 GLU A C 1
ATOM 935 O O . GLU A 1 119 ? -22.347 5.447 -7.720 1.00 95.69 119 GLU A O 1
ATOM 940 N N . MET A 1 120 ? -20.281 4.657 -7.337 1.00 89.00 120 MET A N 1
ATOM 941 C CA . MET A 1 120 ? -19.803 4.814 -8.708 1.00 89.00 120 MET A CA 1
ATOM 942 C C . MET A 1 120 ? -20.018 3.502 -9.473 1.00 89.00 120 MET A C 1
ATOM 944 O O . MET A 1 120 ? -19.371 2.499 -9.168 1.00 89.00 120 MET A O 1
ATOM 948 N N . PHE A 1 121 ? -20.933 3.520 -10.445 1.00 72.81 121 PHE A N 1
ATOM 949 C CA . PHE A 1 121 ? -21.243 2.424 -11.373 1.00 72.81 121 PHE A CA 1
ATOM 950 C C . PHE A 1 121 ? -20.917 2.817 -12.815 1.00 72.81 121 PHE A C 1
ATOM 952 O O . PHE A 1 121 ? -21.059 4.019 -13.143 1.00 72.81 121 PHE A O 1
#